Protein AF-A0A4Y2QEP3-F1 (afdb_monomer_lite)

Radius of gyration: 13.74 Å; chains: 1; bounding box: 37×27×36 Å

Secondary structure (DSSP, 8-state):
-TTTGGGS-SSHHHHHHHHHHTTTS-HHHHHTT---HHHHHHHHT-HHHHHHS-HHHHHHHHHHHHHHHHHSSSS--TTHHHHHHHHHHHHHTTT-----TTS---

Organism: Araneus ventricosus (NCBI:txid182803)

Sequence (106 aa):
MKQCLKALPKEGECFKYLCDQFLGLSEVKLKEGVFVGPDIRKMMKDENFETKIETNERKAWESFKLVITNFLGDKKDPNYKYIVEEMIKNFKTLGCSMSLKVLNSS

pLDDT: mean 78.98, std 12.75, range [31.84, 91.06]

Structure (mmCIF, N/CA/C/O backbone):
data_AF-A0A4Y2QEP3-F1
#
_entry.id   AF-A0A4Y2QEP3-F1
#
loop_
_atom_site.group_PDB
_atom_site.id
_atom_site.type_symbol
_atom_site.label_atom_id
_atom_site.label_alt_id
_atom_site.label_comp_id
_atom_site.label_asym_id
_atom_site.label_entity_id
_atom_site.label_seq_id
_atom_site.pdbx_PDB_ins_code
_atom_site.Cartn_x
_atom_site.Cartn_y
_atom_site.Cartn_z
_atom_site.occupancy
_atom_site.B_iso_or_equiv
_atom_site.auth_seq_id
_atom_site.auth_comp_id
_atom_site.auth_asym_id
_atom_site.auth_atom_id
_atom_site.pdbx_PDB_model_num
ATOM 1 N N . MET A 1 1 ? -11.247 3.513 -0.460 1.00 56.41 1 MET A N 1
ATOM 2 C CA . MET A 1 1 ? -10.024 2.682 -0.529 1.00 56.41 1 MET A CA 1
ATOM 3 C C . MET A 1 1 ? -9.458 2.501 -1.939 1.00 56.41 1 MET A C 1
ATOM 5 O O . MET A 1 1 ? -8.246 2.548 -2.061 1.00 56.41 1 MET A O 1
ATOM 9 N N . LYS A 1 2 ? -10.266 2.379 -3.010 1.00 58.12 2 LYS A N 1
ATOM 10 C CA . LYS A 1 2 ? -9.744 2.265 -4.397 1.00 58.12 2 LYS A CA 1
ATOM 11 C C . LYS A 1 2 ? -8.818 3.407 -4.857 1.00 58.12 2 LYS A C 1
ATOM 13 O O . LYS A 1 2 ? -8.047 3.214 -5.781 1.00 58.12 2 LYS A O 1
ATOM 18 N N . GLN A 1 3 ? -8.896 4.591 -4.247 1.00 67.44 3 GLN A N 1
ATOM 19 C CA . GLN A 1 3 ? -8.040 5.728 -4.607 1.00 67.44 3 GLN A CA 1
ATOM 20 C C . GLN A 1 3 ? -6.692 5.753 -3.868 1.00 67.44 3 GLN A C 1
ATOM 22 O O . GLN A 1 3 ? -5.805 6.455 -4.331 1.00 67.44 3 GLN A O 1
ATOM 27 N N . CYS A 1 4 ? -6.496 4.976 -2.790 1.00 67.25 4 CYS A N 1
ATOM 28 C CA . CYS A 1 4 ? -5.212 4.973 -2.066 1.00 67.25 4 CYS A CA 1
ATOM 29 C C . CYS A 1 4 ? -4.107 4.397 -2.957 1.00 67.25 4 CYS A C 1
ATOM 31 O O . CYS A 1 4 ? -3.017 4.936 -3.053 1.00 67.25 4 CYS A O 1
ATOM 33 N N . LEU A 1 5 ? -4.430 3.324 -3.680 1.00 72.94 5 LEU A N 1
ATOM 34 C CA . LEU A 1 5 ? -3.476 2.609 -4.528 1.00 72.94 5 LEU A CA 1
ATOM 35 C C . LEU A 1 5 ? -3.149 3.361 -5.825 1.00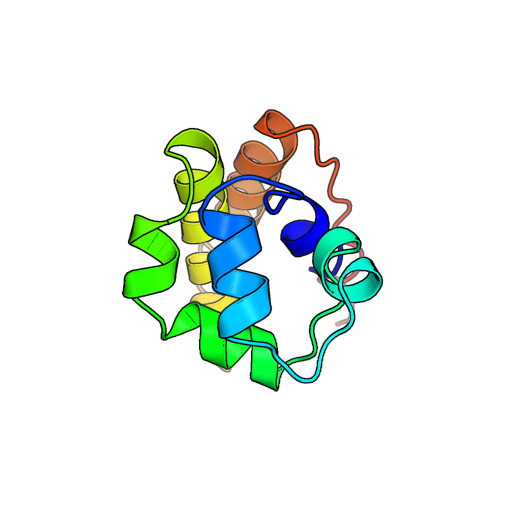 72.94 5 LEU A C 1
ATOM 37 O O . LEU A 1 5 ? -2.159 3.051 -6.471 1.00 72.94 5 LEU A O 1
ATOM 41 N N . LYS A 1 6 ? -3.940 4.381 -6.188 1.00 77.44 6 LYS A N 1
ATOM 42 C CA . LYS A 1 6 ? -3.618 5.299 -7.295 1.00 77.44 6 LYS A CA 1
ATOM 43 C C . LYS A 1 6 ? -2.465 6.244 -6.971 1.00 77.44 6 LYS A C 1
ATOM 45 O O . LYS A 1 6 ? -1.908 6.833 -7.893 1.00 77.44 6 LYS A O 1
ATOM 50 N N . ALA A 1 7 ? -2.167 6.411 -5.685 1.00 77.75 7 ALA A N 1
ATOM 51 C CA . ALA A 1 7 ? -1.059 7.222 -5.204 1.00 77.75 7 ALA A CA 1
ATOM 52 C C . ALA A 1 7 ? 0.281 6.478 -5.258 1.00 77.75 7 ALA A C 1
ATOM 54 O O . ALA A 1 7 ? 1.288 7.067 -4.894 1.00 77.75 7 ALA A O 1
ATOM 55 N N . LEU A 1 8 ? 0.287 5.194 -5.639 1.00 79.88 8 LEU A N 1
ATOM 56 C CA . LEU A 1 8 ? 1.521 4.430 -5.767 1.00 79.88 8 LEU A CA 1
ATOM 57 C C . LEU A 1 8 ? 2.378 4.959 -6.929 1.00 79.88 8 LEU A C 1
ATOM 59 O O . LEU A 1 8 ? 1.818 5.451 -7.920 1.00 79.88 8 LEU A O 1
ATOM 63 N N . PRO A 1 9 ? 3.709 4.784 -6.849 1.00 81.06 9 PRO A N 1
ATOM 64 C CA . PRO A 1 9 ? 4.625 5.102 -7.932 1.00 81.06 9 PRO A CA 1
ATOM 65 C C . PRO A 1 9 ? 4.175 4.504 -9.254 1.00 81.06 9 PRO A C 1
ATOM 67 O O . PRO A 1 9 ? 3.867 3.315 -9.348 1.00 81.06 9 PRO A O 1
ATOM 70 N N . LYS A 1 10 ? 4.179 5.330 -10.300 1.00 85.88 10 LYS A N 1
ATOM 71 C CA . LYS A 1 10 ? 3.901 4.902 -11.682 1.00 85.88 10 LYS A CA 1
ATOM 72 C C . LYS A 1 10 ? 5.174 4.594 -12.471 1.00 85.88 10 LYS A C 1
ATOM 74 O O . LYS A 1 10 ? 5.091 4.210 -13.635 1.00 85.88 10 LYS A O 1
ATOM 79 N N . GLU A 1 11 ? 6.323 4.800 -11.840 1.00 84.31 11 GLU A N 1
ATOM 80 C CA . GLU A 1 11 ? 7.669 4.597 -12.363 1.00 84.31 11 GLU A CA 1
ATOM 81 C C . GLU A 1 11 ? 8.654 4.379 -11.197 1.00 84.31 11 GLU A C 1
ATOM 83 O O . GLU A 1 11 ? 8.256 4.382 -10.032 1.00 84.31 11 GLU A O 1
ATOM 88 N N . GLY A 1 12 ? 9.930 4.129 -11.498 1.00 87.00 12 GLY A N 1
ATOM 89 C CA . GLY A 1 12 ? 10.957 3.877 -10.479 1.00 87.00 12 GLY A CA 1
ATOM 90 C C . GLY A 1 12 ? 11.019 2.429 -9.974 1.00 87.00 12 GLY A C 1
ATOM 91 O O . GLY A 1 12 ? 10.418 1.517 -10.548 1.00 87.00 12 GLY A O 1
ATOM 92 N N . GLU A 1 13 ? 11.807 2.198 -8.919 1.00 88.56 13 GLU A N 1
ATOM 93 C CA . GLU A 1 13 ? 12.061 0.848 -8.390 1.00 88.56 13 GLU A CA 1
ATOM 94 C C . GLU A 1 13 ? 10.810 0.186 -7.812 1.00 88.56 13 GLU A C 1
ATOM 96 O O . GLU A 1 13 ? 10.585 -0.996 -8.062 1.00 88.56 13 GLU A O 1
ATOM 101 N N . CYS A 1 14 ? 9.973 0.943 -7.094 1.00 88.00 14 CYS A N 1
ATOM 102 C CA . CYS A 1 14 ? 8.699 0.452 -6.568 1.00 88.00 14 CYS A CA 1
ATOM 103 C C . CYS A 1 14 ? 7.797 -0.080 -7.685 1.00 88.00 14 CYS A C 1
ATOM 105 O O . CYS A 1 14 ? 7.257 -1.180 -7.592 1.00 88.00 14 CYS A O 1
ATOM 107 N N . PHE A 1 15 ? 7.679 0.675 -8.780 1.00 88.56 15 PHE A N 1
ATOM 108 C CA . PHE A 1 15 ? 6.839 0.281 -9.901 1.00 88.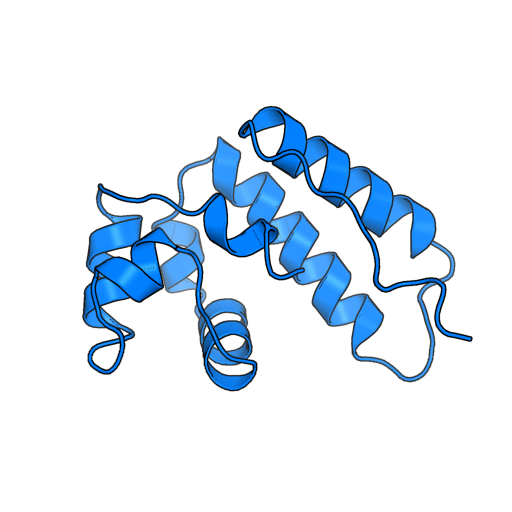56 15 PHE A CA 1
ATOM 109 C C . PHE A 1 15 ? 7.368 -0.966 -10.613 1.00 88.56 15 PHE A C 1
ATOM 111 O O . PHE A 1 15 ? 6.602 -1.886 -10.890 1.00 88.56 15 PHE A O 1
ATOM 118 N N . LYS A 1 16 ? 8.685 -1.038 -10.849 1.00 91.06 16 LYS A N 1
ATOM 119 C CA . LYS A 1 16 ? 9.324 -2.244 -11.403 1.00 91.06 16 LYS A CA 1
ATOM 120 C C . LYS A 1 16 ? 9.070 -3.461 -10.515 1.00 91.06 16 LYS A C 1
ATOM 122 O O . LYS A 1 16 ? 8.654 -4.501 -11.012 1.00 91.06 16 LYS A O 1
ATOM 127 N N . TYR A 1 17 ? 9.219 -3.295 -9.203 1.00 90.81 17 TYR A N 1
ATOM 128 C CA . TYR A 1 17 ? 8.936 -4.349 -8.236 1.00 90.81 17 TYR A CA 1
ATOM 129 C C . TYR A 1 17 ? 7.475 -4.821 -8.295 1.00 90.81 17 TYR A C 1
ATOM 131 O O . TYR A 1 17 ? 7.208 -6.020 -8.265 1.00 90.81 17 TYR A O 1
ATOM 139 N N . LEU A 1 18 ? 6.520 -3.894 -8.427 1.00 88.19 18 LEU A N 1
ATOM 140 C CA . LEU A 1 18 ? 5.106 -4.230 -8.601 1.00 88.19 18 LEU A CA 1
ATOM 141 C C . LEU A 1 18 ? 4.855 -5.012 -9.896 1.00 88.19 18 LEU A C 1
ATOM 143 O O . LEU A 1 18 ? 4.116 -5.994 -9.861 1.00 88.19 18 LEU A O 1
ATOM 147 N N . CYS A 1 19 ? 5.482 -4.632 -11.012 1.00 89.19 19 CYS A N 1
ATOM 148 C CA . CYS A 1 19 ? 5.399 -5.393 -12.261 1.00 89.19 19 CYS A CA 1
ATOM 149 C C . CYS A 1 19 ? 5.891 -6.838 -12.077 1.00 89.19 19 CYS A C 1
ATOM 151 O O . CYS A 1 19 ? 5.208 -7.769 -12.500 1.00 89.19 19 CYS A O 1
ATOM 153 N N . ASP A 1 20 ? 7.013 -7.030 -11.380 1.00 90.69 20 ASP A N 1
ATOM 154 C CA . ASP A 1 20 ? 7.596 -8.354 -11.138 1.00 90.69 20 ASP A CA 1
ATOM 155 C C . ASP A 1 20 ? 6.744 -9.207 -10.183 1.00 90.69 20 ASP A C 1
ATOM 157 O O . ASP A 1 20 ? 6.595 -10.415 -10.371 1.00 90.69 20 ASP A O 1
ATOM 161 N N . GLN A 1 21 ? 6.148 -8.595 -9.153 1.00 88.75 21 GLN A N 1
ATOM 162 C CA . GLN A 1 21 ? 5.301 -9.305 -8.187 1.00 88.75 21 GLN A CA 1
ATOM 163 C C . GLN A 1 21 ? 3.906 -9.638 -8.715 1.00 88.75 21 GLN A C 1
ATOM 165 O O . GLN A 1 21 ? 3.272 -10.584 -8.223 1.00 88.75 21 GLN A O 1
ATOM 170 N N . PHE A 1 22 ? 3.421 -8.864 -9.683 1.00 87.38 22 PHE A N 1
ATOM 171 C CA . PHE A 1 22 ? 2.077 -8.955 -10.239 1.00 87.38 22 PHE A CA 1
ATOM 172 C C . PHE A 1 22 ? 2.106 -9.203 -11.748 1.00 87.38 22 PHE A C 1
ATOM 174 O O . PHE A 1 22 ? 1.437 -8.508 -12.506 1.00 87.38 22 PHE A O 1
ATOM 181 N N . LEU A 1 23 ? 2.799 -10.263 -12.179 1.00 84.94 23 LEU A N 1
ATOM 182 C CA . LEU A 1 23 ? 2.901 -10.672 -13.593 1.00 84.94 23 LEU A CA 1
ATOM 183 C C . LEU A 1 23 ? 1.542 -10.885 -14.299 1.00 84.94 23 LEU A C 1
ATOM 185 O O . LEU A 1 23 ? 1.473 -10.893 -15.524 1.00 84.94 23 LEU A O 1
ATOM 189 N N . GLY A 1 24 ? 0.454 -11.073 -13.542 1.00 85.38 24 GLY A N 1
ATOM 190 C CA . GLY A 1 24 ? -0.912 -11.189 -14.071 1.00 85.38 24 GLY A CA 1
ATOM 191 C C . GLY A 1 24 ? -1.659 -9.859 -14.251 1.00 85.38 24 GLY A C 1
ATOM 192 O O . GLY A 1 24 ? -2.768 -9.852 -14.792 1.00 85.38 24 GLY A O 1
ATOM 193 N N . LEU A 1 25 ? -1.102 -8.737 -13.788 1.00 87.38 25 LEU A N 1
ATOM 194 C CA . LEU A 1 25 ? -1.678 -7.403 -13.949 1.00 87.38 25 LEU A CA 1
ATOM 195 C C . LEU A 1 25 ? -0.994 -6.672 -15.105 1.00 87.38 25 LEU A C 1
ATOM 197 O O . LEU A 1 25 ? 0.221 -6.719 -15.264 1.00 87.38 25 LEU A O 1
ATOM 201 N N . SER A 1 26 ? -1.783 -5.964 -15.915 1.00 89.94 26 SER A N 1
ATOM 202 C CA . SER A 1 26 ? -1.215 -5.083 -16.933 1.00 89.94 26 SER A CA 1
ATOM 203 C C . SER A 1 26 ? -0.625 -3.832 -16.288 1.00 89.94 26 SER A C 1
ATOM 205 O O . SER A 1 26 ? -1.120 -3.350 -15.267 1.00 89.94 26 SER A O 1
ATOM 207 N N . GLU A 1 27 ? 0.370 -3.245 -16.947 1.00 88.38 27 GLU A N 1
ATOM 208 C CA . GLU A 1 27 ? 0.989 -1.985 -16.526 1.00 88.38 27 GLU A CA 1
ATOM 209 C C . GLU A 1 27 ? -0.053 -0.873 -16.301 1.00 88.38 27 GLU A C 1
ATOM 211 O O . GLU A 1 27 ? 0.022 -0.115 -15.337 1.00 88.38 27 GLU A O 1
ATOM 216 N N . VAL A 1 28 ? -1.088 -0.829 -17.149 1.00 89.25 28 VAL A N 1
ATOM 217 C CA . VAL A 1 28 ? -2.218 0.103 -17.016 1.00 89.25 28 VAL A CA 1
ATOM 218 C C . VAL A 1 28 ? -2.965 -0.122 -15.701 1.00 89.25 28 VAL A C 1
ATOM 220 O O . VAL A 1 28 ? -3.216 0.835 -14.976 1.00 89.25 28 VAL A O 1
ATOM 223 N N . LYS A 1 29 ? -3.275 -1.376 -15.343 1.00 87.94 29 LYS A N 1
ATOM 224 C CA . LYS A 1 29 ? -3.951 -1.693 -14.074 1.00 87.94 29 LYS A CA 1
ATOM 225 C C . LYS A 1 29 ? -3.093 -1.317 -12.869 1.00 87.94 29 LYS A C 1
ATOM 227 O O . LYS A 1 29 ? -3.635 -0.788 -11.902 1.00 87.94 29 LYS A O 1
ATOM 232 N N . LEU A 1 30 ? -1.779 -1.535 -12.947 1.00 86.88 30 LEU A N 1
ATOM 233 C CA . LEU A 1 30 ? -0.835 -1.136 -11.900 1.00 86.88 30 LEU A CA 1
ATOM 234 C C . LEU A 1 30 ? -0.808 0.391 -11.734 1.00 86.88 30 LEU A C 1
ATOM 236 O O . LEU A 1 30 ? -1.022 0.889 -10.632 1.00 86.88 30 LEU A O 1
ATOM 240 N N . LYS A 1 31 ? -0.662 1.146 -12.832 1.00 85.94 31 LYS A N 1
ATOM 241 C CA . LYS A 1 31 ? -0.665 2.623 -12.829 1.00 85.94 31 LYS A CA 1
ATOM 242 C C . LYS A 1 31 ? -1.999 3.231 -12.395 1.00 85.94 31 LYS A C 1
ATOM 244 O O . LYS A 1 31 ? -2.032 4.324 -11.829 1.00 85.94 31 LYS A O 1
ATOM 249 N N . GLU A 1 32 ? -3.105 2.548 -12.668 1.00 83.81 32 GLU A N 1
ATOM 250 C CA . GLU A 1 32 ? -4.438 2.950 -12.222 1.00 83.81 32 GLU A CA 1
ATOM 251 C C . GLU A 1 32 ? -4.773 2.484 -10.797 1.00 83.81 32 GLU A C 1
ATOM 253 O O . GLU A 1 32 ? -5.875 2.764 -10.312 1.00 83.81 32 GLU A O 1
ATOM 258 N N . GLY A 1 33 ? -3.857 1.794 -10.109 1.00 83.12 33 GLY A N 1
ATOM 259 C CA . GLY A 1 33 ? -4.081 1.295 -8.754 1.00 83.12 33 GLY A CA 1
ATOM 260 C C . GLY A 1 33 ? -5.219 0.272 -8.668 1.00 83.12 33 GLY A C 1
ATOM 261 O O . GLY A 1 33 ? -5.927 0.212 -7.658 1.00 83.12 33 GLY A O 1
ATOM 262 N N . VAL A 1 34 ? -5.456 -0.490 -9.739 1.00 83.44 34 VAL A N 1
ATOM 263 C CA . VAL A 1 34 ? -6.538 -1.477 -9.838 1.00 83.44 34 VAL A CA 1
ATOM 264 C C . VAL A 1 34 ? -6.049 -2.814 -9.298 1.00 83.44 34 VAL A C 1
ATOM 266 O O . VAL A 1 34 ? -5.594 -3.681 -10.039 1.00 83.44 34 VAL A O 1
ATOM 269 N N . PHE A 1 35 ? -6.199 -2.972 -7.988 1.00 83.56 35 PHE A N 1
ATOM 270 C CA . PHE A 1 35 ? -5.879 -4.194 -7.259 1.00 83.56 35 PHE A CA 1
ATOM 271 C C . PHE A 1 35 ? -7.144 -4.823 -6.679 1.00 83.56 35 PHE A C 1
ATOM 273 O O . PHE A 1 35 ? -8.074 -4.119 -6.263 1.00 83.56 35 PHE A O 1
ATOM 280 N N . VAL A 1 36 ? -7.184 -6.154 -6.624 1.00 83.12 36 VAL A N 1
ATOM 281 C CA . VAL A 1 36 ? -8.243 -6.887 -5.921 1.00 83.12 36 VAL A CA 1
ATOM 282 C C . VAL A 1 36 ? -7.832 -7.204 -4.482 1.00 83.12 36 VAL A C 1
ATOM 284 O O . VAL A 1 36 ? -6.678 -7.053 -4.091 1.00 83.12 36 VAL A O 1
ATOM 287 N N . GLY A 1 37 ? -8.785 -7.648 -3.656 1.00 82.69 37 GLY A N 1
ATOM 288 C CA . GLY A 1 37 ? -8.531 -7.966 -2.244 1.00 82.69 37 GLY A CA 1
ATOM 289 C C . GLY A 1 37 ? -7.323 -8.893 -2.004 1.00 82.69 37 GLY A C 1
ATOM 290 O O . GLY A 1 37 ? -6.516 -8.584 -1.128 1.00 82.69 37 GLY A O 1
ATOM 291 N N . PRO A 1 38 ? -7.158 -9.999 -2.759 1.00 84.88 38 PRO A N 1
ATOM 292 C CA . PRO A 1 38 ? -5.962 -10.840 -2.685 1.00 84.88 38 PRO A CA 1
ATOM 293 C C . PRO A 1 38 ? -4.646 -10.100 -2.951 1.00 84.88 38 PRO A C 1
ATOM 295 O O . PRO A 1 38 ? -3.702 -10.292 -2.189 1.00 84.88 38 PRO A O 1
ATOM 298 N N . ASP A 1 39 ? -4.597 -9.228 -3.959 1.00 85.75 39 ASP A N 1
ATOM 299 C CA . ASP A 1 39 ? -3.386 -8.477 -4.313 1.00 85.75 39 ASP A CA 1
ATOM 300 C C . ASP A 1 39 ? -2.975 -7.528 -3.187 1.00 85.75 39 ASP A C 1
ATOM 302 O O . ASP A 1 39 ? -1.817 -7.497 -2.776 1.00 85.75 39 ASP A O 1
ATOM 306 N N . ILE A 1 40 ? -3.956 -6.816 -2.624 1.00 82.69 40 ILE A N 1
ATOM 307 C CA . ILE A 1 40 ? -3.748 -5.906 -1.493 1.00 82.69 40 ILE A CA 1
ATOM 308 C C . ILE A 1 40 ? -3.220 -6.690 -0.290 1.00 82.69 40 ILE A C 1
ATOM 310 O O . ILE A 1 40 ? -2.255 -6.276 0.345 1.00 82.69 40 ILE A O 1
ATOM 314 N N . ARG A 1 41 ? -3.807 -7.858 0.005 1.00 83.88 41 ARG A N 1
ATOM 315 C CA . ARG A 1 41 ? -3.334 -8.729 1.091 1.00 83.88 41 ARG A CA 1
ATOM 316 C C . ARG A 1 41 ? -1.922 -9.257 0.850 1.00 83.88 41 ARG A C 1
ATOM 318 O O . ARG A 1 41 ? -1.197 -9.429 1.825 1.00 83.88 41 ARG A O 1
ATOM 325 N N . LYS A 1 42 ? -1.542 -9.527 -0.404 1.00 87.06 42 LYS A N 1
ATOM 326 C CA . LYS A 1 42 ? -0.174 -9.922 -0.767 1.00 87.06 42 LYS A CA 1
ATOM 327 C C . LYS A 1 42 ? 0.795 -8.771 -0.488 1.00 87.06 42 LYS A C 1
ATOM 329 O O . LYS A 1 42 ? 1.731 -8.972 0.272 1.00 87.06 42 LYS A O 1
ATOM 334 N N . MET A 1 43 ? 0.510 -7.567 -0.992 1.00 86.38 43 MET A N 1
ATOM 335 C CA . MET A 1 43 ? 1.328 -6.367 -0.743 1.00 86.38 43 MET A CA 1
ATOM 336 C C . MET A 1 43 ? 1.469 -6.031 0.742 1.00 86.38 43 MET A C 1
ATOM 338 O O . MET A 1 43 ? 2.544 -5.660 1.187 1.00 86.38 43 MET A O 1
ATOM 342 N N . MET A 1 44 ? 0.399 -6.161 1.530 1.00 84.00 44 MET A N 1
ATOM 343 C CA . MET A 1 44 ? 0.444 -5.867 2.968 1.00 84.00 44 MET A CA 1
ATOM 344 C C . MET A 1 44 ? 1.356 -6.805 3.767 1.00 84.00 44 MET A C 1
ATOM 346 O O . MET A 1 44 ? 1.771 -6.439 4.861 1.00 84.00 44 MET A O 1
ATOM 350 N N . LYS A 1 45 ? 1.609 -8.016 3.262 1.00 85.62 45 LYS A N 1
ATOM 351 C CA . LYS A 1 45 ? 2.491 -9.010 3.893 1.00 85.62 45 LYS A CA 1
ATOM 352 C C . LYS A 1 45 ? 3.917 -8.962 3.350 1.00 85.62 45 LYS A C 1
ATOM 354 O O . LYS A 1 45 ? 4.767 -9.706 3.826 1.00 85.62 45 LYS A O 1
ATOM 359 N N . ASP A 1 46 ? 4.151 -8.158 2.323 1.00 87.38 46 ASP A N 1
ATOM 360 C CA . ASP A 1 46 ? 5.416 -8.106 1.616 1.00 87.38 46 ASP A CA 1
ATOM 361 C C . ASP A 1 46 ? 6.310 -7.022 2.222 1.00 87.38 46 ASP A C 1
ATOM 363 O O . ASP A 1 46 ? 6.215 -5.844 1.886 1.00 87.38 46 ASP A O 1
ATOM 367 N N . GLU A 1 47 ? 7.192 -7.422 3.134 1.00 86.19 47 GLU A N 1
ATOM 368 C CA . GLU A 1 47 ? 8.132 -6.500 3.781 1.00 86.19 47 GLU A CA 1
ATOM 369 C C . GLU A 1 47 ? 9.113 -5.875 2.777 1.00 86.19 47 GLU A C 1
ATOM 371 O O . GLU A 1 47 ? 9.545 -4.732 2.950 1.00 86.19 47 GLU A O 1
ATOM 376 N N . ASN A 1 48 ? 9.423 -6.578 1.681 1.00 87.00 48 ASN A N 1
ATOM 377 C CA . ASN A 1 48 ? 10.318 -6.056 0.651 1.00 87.00 48 ASN A CA 1
ATOM 378 C C . ASN A 1 48 ? 9.674 -4.897 -0.103 1.00 87.00 48 ASN A C 1
ATOM 380 O O . ASN A 1 48 ? 10.377 -3.959 -0.478 1.00 87.00 48 ASN A O 1
ATOM 384 N N . PHE A 1 49 ? 8.352 -4.915 -0.281 1.00 85.31 49 PHE A N 1
ATOM 385 C CA . PHE A 1 49 ? 7.629 -3.814 -0.911 1.00 85.31 49 PHE A CA 1
ATOM 386 C C . PHE A 1 49 ? 7.875 -2.482 -0.187 1.00 85.31 49 PHE A C 1
ATOM 388 O O . PHE A 1 49 ? 8.142 -1.465 -0.824 1.00 85.31 49 PHE A O 1
ATOM 395 N N . GLU A 1 50 ? 7.887 -2.484 1.147 1.00 84.19 50 GLU A N 1
ATOM 396 C CA . GLU A 1 50 ? 8.111 -1.269 1.940 1.00 84.19 50 GLU A CA 1
ATOM 397 C C . GLU A 1 50 ? 9.504 -0.684 1.725 1.00 84.19 50 GLU A C 1
ATOM 399 O O . GLU A 1 50 ? 9.660 0.538 1.682 1.00 84.19 50 GLU A O 1
ATOM 404 N N . THR A 1 51 ? 10.507 -1.542 1.515 1.00 86.44 51 THR A N 1
ATOM 405 C CA . THR A 1 51 ? 11.878 -1.116 1.188 1.00 86.44 51 THR A CA 1
ATOM 406 C C . THR A 1 51 ? 11.987 -0.437 -0.175 1.00 86.44 51 THR A C 1
ATOM 408 O O . THR A 1 51 ? 12.932 0.316 -0.395 1.00 86.44 51 THR A O 1
ATOM 411 N N . LYS A 1 52 ? 11.023 -0.678 -1.072 1.00 87.75 52 LYS A N 1
ATOM 412 C CA . LYS A 1 52 ? 11.008 -0.157 -2.442 1.00 87.75 52 LYS A CA 1
ATOM 413 C C . LYS A 1 52 ? 10.195 1.124 -2.606 1.00 87.75 52 LYS A C 1
ATOM 415 O O . LYS A 1 52 ? 10.377 1.803 -3.610 1.00 87.75 52 LYS A O 1
ATOM 420 N N . ILE A 1 53 ? 9.331 1.459 -1.647 1.00 85.00 53 ILE A N 1
ATOM 421 C CA . ILE A 1 53 ? 8.547 2.703 -1.633 1.00 85.00 53 ILE A CA 1
ATOM 422 C C . ILE A 1 53 ? 9.394 3.882 -1.124 1.00 85.00 53 ILE A C 1
ATOM 424 O O . ILE A 1 53 ? 10.181 3.728 -0.184 1.00 85.00 53 ILE A O 1
ATOM 428 N N . GLU A 1 54 ? 9.186 5.072 -1.695 1.00 83.81 54 GLU A N 1
ATOM 429 C CA . GLU A 1 54 ? 9.829 6.310 -1.245 1.00 83.81 54 GLU A CA 1
ATOM 430 C C . GLU A 1 54 ? 9.365 6.753 0.156 1.00 83.81 54 GLU A C 1
ATOM 432 O O . GLU A 1 54 ? 8.274 6.435 0.627 1.00 83.81 54 GLU A O 1
ATOM 437 N N . THR A 1 55 ? 10.184 7.535 0.863 1.00 82.44 55 THR A N 1
ATOM 438 C CA . THR A 1 55 ? 9.935 7.909 2.270 1.00 82.44 55 THR A CA 1
ATOM 439 C C . THR A 1 55 ? 8.602 8.640 2.498 1.00 82.44 55 THR A C 1
ATOM 441 O O . THR A 1 55 ? 7.938 8.435 3.517 1.00 82.44 55 THR A O 1
ATOM 444 N N . ASN A 1 56 ? 8.203 9.515 1.574 1.00 78.44 56 ASN A N 1
ATOM 445 C CA . ASN A 1 56 ? 6.932 10.250 1.601 1.00 78.44 56 ASN A CA 1
ATOM 446 C C . ASN A 1 56 ? 5.723 9.318 1.412 1.00 78.44 56 ASN A C 1
ATOM 448 O O . ASN A 1 56 ? 4.748 9.409 2.159 1.00 78.44 56 ASN A O 1
ATOM 452 N N . GLU A 1 57 ? 5.799 8.403 0.452 1.00 81.50 57 GLU A N 1
ATOM 453 C CA . GLU A 1 57 ? 4.749 7.438 0.135 1.00 81.50 57 GLU A CA 1
ATOM 454 C C . GLU A 1 57 ? 4.626 6.348 1.199 1.00 81.50 57 GLU A C 1
ATOM 456 O O . GLU A 1 57 ? 3.518 5.905 1.512 1.00 81.50 57 GLU A O 1
ATOM 461 N N . ARG A 1 58 ? 5.747 5.970 1.827 1.00 86.19 58 ARG A N 1
ATOM 462 C CA . ARG A 1 58 ? 5.788 4.974 2.900 1.00 86.19 58 ARG A CA 1
ATOM 463 C C . ARG A 1 58 ? 4.885 5.372 4.061 1.00 86.19 58 ARG A C 1
ATOM 465 O O . ARG A 1 58 ? 4.131 4.535 4.542 1.00 86.19 58 ARG A O 1
ATOM 472 N N . LYS A 1 59 ? 4.878 6.647 4.463 1.00 86.44 59 LYS A N 1
ATOM 473 C CA . LYS A 1 59 ? 3.989 7.136 5.534 1.00 86.44 59 LYS A CA 1
ATOM 474 C C . LYS A 1 59 ? 2.512 6.933 5.197 1.00 86.44 59 LYS A C 1
ATOM 476 O O . LYS A 1 59 ? 1.734 6.481 6.035 1.00 86.44 59 LYS A O 1
ATOM 481 N N . ALA A 1 60 ? 2.119 7.238 3.961 1.00 84.31 60 ALA A N 1
ATOM 482 C CA . ALA A 1 60 ? 0.750 7.014 3.507 1.00 84.31 60 ALA A CA 1
ATOM 483 C C . ALA A 1 60 ? 0.418 5.514 3.441 1.00 84.31 60 ALA A C 1
ATOM 485 O O . ALA A 1 60 ? -0.669 5.104 3.855 1.00 84.31 60 ALA A O 1
ATOM 486 N N . TRP A 1 61 ? 1.367 4.685 2.993 1.00 86.56 61 TRP A N 1
ATOM 487 C CA . TRP A 1 61 ? 1.238 3.229 2.972 1.00 86.56 61 TRP A CA 1
ATOM 488 C C . TRP A 1 61 ? 1.094 2.623 4.375 1.00 86.56 61 TRP A C 1
ATOM 490 O O . TRP A 1 61 ? 0.220 1.791 4.602 1.00 86.56 61 TRP A O 1
ATOM 500 N N . GLU A 1 62 ? 1.888 3.071 5.345 1.00 87.81 62 GLU A N 1
ATOM 501 C CA . GLU A 1 62 ? 1.802 2.642 6.743 1.00 87.81 62 GLU A CA 1
ATOM 502 C C . GLU A 1 62 ? 0.449 3.000 7.364 1.00 87.81 62 GLU A C 1
ATOM 504 O O . GLU A 1 62 ? -0.194 2.143 7.974 1.00 87.81 62 GLU A O 1
ATOM 509 N N . SER A 1 63 ? -0.043 4.224 7.140 1.00 86.75 63 SER A N 1
ATOM 510 C CA . SER A 1 63 ? -1.389 4.611 7.578 1.00 86.75 63 SER A CA 1
ATOM 511 C C . SER A 1 63 ? -2.479 3.782 6.899 1.00 86.75 63 SER A C 1
ATOM 513 O O . SER A 1 63 ? -3.459 3.408 7.540 1.00 86.75 63 SER A O 1
ATOM 515 N N . PHE A 1 64 ? -2.316 3.455 5.613 1.00 84.69 64 PHE A N 1
ATOM 516 C CA . PHE A 1 64 ? -3.233 2.563 4.908 1.00 84.69 64 PHE A CA 1
ATOM 517 C C . PHE A 1 64 ? -3.236 1.161 5.523 1.00 84.69 64 PHE A C 1
ATOM 519 O O . PHE A 1 64 ? -4.312 0.630 5.802 1.00 84.69 64 PHE A O 1
ATOM 526 N N . LYS A 1 65 ? -2.058 0.587 5.808 1.00 85.06 65 LYS A N 1
ATOM 527 C CA . LYS A 1 65 ? -1.952 -0.706 6.493 1.00 85.06 65 LYS A CA 1
ATOM 528 C C . LYS A 1 65 ? -2.695 -0.684 7.824 1.00 85.06 65 LYS A C 1
ATOM 530 O O . LYS A 1 65 ? -3.495 -1.580 8.070 1.00 85.06 65 LYS A O 1
ATOM 535 N N . LEU A 1 66 ? -2.485 0.365 8.621 1.00 85.56 66 LEU A N 1
ATOM 536 C CA . LEU A 1 66 ? -3.122 0.542 9.923 1.00 85.56 66 LEU A CA 1
ATOM 537 C C . LEU A 1 66 ? -4.651 0.641 9.822 1.00 85.56 66 LEU A C 1
ATOM 539 O O . LEU A 1 66 ? -5.363 0.074 10.647 1.00 85.56 66 LEU A O 1
ATOM 543 N N . VAL A 1 67 ? -5.183 1.329 8.807 1.00 81.94 67 VAL A N 1
ATOM 544 C CA . VAL A 1 67 ? -6.635 1.366 8.568 1.00 81.94 67 VAL A CA 1
ATOM 545 C C . VAL A 1 67 ? -7.157 -0.021 8.212 1.00 81.94 67 VAL A C 1
ATOM 547 O O . VAL A 1 67 ? -8.173 -0.431 8.761 1.00 81.94 67 VAL A O 1
ATOM 550 N N . ILE A 1 68 ? -6.492 -0.753 7.314 1.00 78.75 68 ILE A N 1
ATOM 551 C CA . ILE A 1 68 ? -6.955 -2.081 6.891 1.00 78.75 68 ILE A CA 1
ATOM 552 C C . ILE A 1 68 ? -6.902 -3.084 8.048 1.00 78.75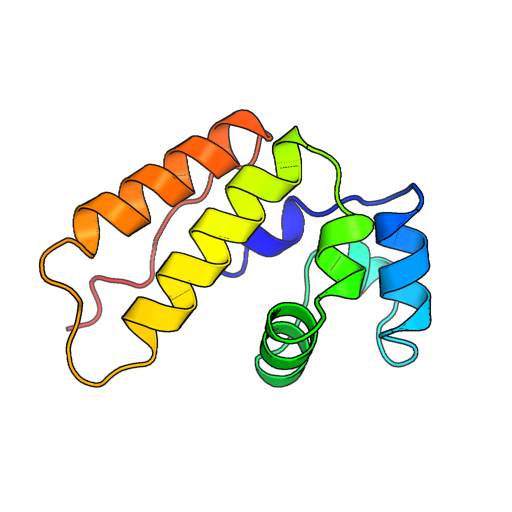 68 ILE A C 1
ATOM 554 O O . ILE A 1 68 ? -7.868 -3.818 8.247 1.00 78.75 68 ILE A O 1
ATOM 558 N N . THR A 1 69 ? -5.823 -3.111 8.832 1.00 78.62 69 THR A N 1
ATOM 559 C CA . THR A 1 69 ? -5.694 -4.031 9.973 1.00 78.62 69 THR A CA 1
ATOM 560 C C . THR A 1 69 ? -6.749 -3.762 11.041 1.00 78.62 69 THR A C 1
ATOM 562 O O . THR A 1 69 ? -7.373 -4.704 11.519 1.00 78.62 69 THR A O 1
ATOM 565 N N . ASN A 1 70 ? -7.019 -2.491 11.353 1.00 76.88 70 ASN A N 1
ATOM 566 C CA . ASN A 1 70 ? -8.044 -2.107 12.328 1.00 76.88 70 ASN A CA 1
ATOM 567 C C . ASN A 1 70 ? -9.479 -2.162 11.777 1.00 76.88 70 ASN A C 1
ATOM 569 O O . ASN A 1 70 ? -10.434 -2.061 12.545 1.00 76.88 70 ASN A O 1
ATOM 573 N N . PHE A 1 71 ? -9.652 -2.292 10.458 1.00 70.44 71 PHE A N 1
ATOM 574 C CA . PHE A 1 71 ? -10.963 -2.419 9.816 1.00 70.44 71 PHE A CA 1
ATOM 575 C C . PHE A 1 71 ? -11.385 -3.874 9.590 1.00 70.44 71 PHE A C 1
ATOM 577 O O . PHE A 1 71 ? -12.576 -4.158 9.550 1.00 70.44 71 PHE A O 1
ATOM 584 N N . LEU A 1 72 ? -10.433 -4.799 9.430 1.00 63.28 72 LEU A N 1
ATOM 585 C CA . LEU A 1 72 ? -10.714 -6.214 9.158 1.00 63.28 72 LEU A CA 1
ATOM 586 C C . LEU A 1 72 ? -11.126 -7.029 10.401 1.00 63.28 72 LEU A C 1
ATOM 588 O O . LEU A 1 72 ? -11.370 -8.226 10.270 1.00 63.28 72 LEU A O 1
ATOM 592 N N . GLY A 1 73 ? -11.202 -6.413 11.585 1.00 58.69 73 GLY A N 1
ATOM 593 C CA . GLY A 1 73 ? -11.726 -7.042 12.800 1.00 58.69 73 GLY A CA 1
ATOM 594 C C . GLY A 1 73 ? -13.201 -6.708 13.046 1.00 58.69 73 GLY A C 1
ATOM 595 O O . GLY A 1 73 ? -13.645 -5.601 12.754 1.00 58.69 73 GLY A O 1
ATOM 596 N N . ASP A 1 74 ? -13.947 -7.632 13.662 1.00 61.00 74 ASP A N 1
ATOM 597 C CA . ASP A 1 74 ? -15.364 -7.433 14.036 1.00 61.00 74 ASP A CA 1
ATOM 598 C C . ASP A 1 74 ? -15.586 -6.251 15.001 1.00 61.00 74 ASP A C 1
ATOM 600 O O . ASP A 1 74 ? -16.696 -5.732 15.130 1.00 61.00 74 ASP A O 1
ATOM 604 N N . LYS A 1 75 ? -14.527 -5.792 15.680 1.00 64.44 75 LYS A N 1
ATOM 605 C CA . LYS A 1 75 ? -14.533 -4.577 16.499 1.00 64.44 75 LYS A CA 1
ATOM 606 C C . LYS A 1 75 ? -13.705 -3.491 15.829 1.00 64.44 75 LYS A C 1
ATOM 608 O O . LYS A 1 75 ? -12.496 -3.634 15.678 1.00 64.44 75 LYS A O 1
ATOM 613 N N . LYS A 1 76 ? -14.361 -2.373 15.509 1.00 68.25 76 LYS A N 1
ATOM 614 C CA . LYS A 1 76 ? -13.680 -1.133 15.127 1.00 68.25 76 LYS A CA 1
ATOM 615 C C . LYS A 1 76 ? -12.892 -0.608 16.326 1.00 68.25 76 LYS A C 1
ATOM 617 O O . LYS A 1 76 ? -13.435 -0.521 17.428 1.00 68.25 76 LYS A O 1
ATOM 622 N N . ASP A 1 77 ? -11.638 -0.238 16.092 1.00 72.50 77 ASP A N 1
ATOM 623 C CA . ASP A 1 77 ? -10.811 0.443 17.089 1.00 72.50 77 ASP A CA 1
ATOM 624 C C . ASP A 1 77 ? -11.519 1.726 17.591 1.00 72.50 77 ASP A C 1
ATOM 626 O O . ASP A 1 77 ? -12.114 2.445 16.780 1.00 72.50 77 ASP A O 1
ATOM 630 N N . PRO A 1 78 ? -11.480 2.063 18.894 1.00 78.94 78 PRO A N 1
ATOM 631 C CA . PRO A 1 78 ? -12.069 3.305 19.407 1.00 78.94 78 PRO A CA 1
ATOM 632 C C . PRO A 1 78 ? -11.544 4.566 18.701 1.00 78.94 78 PRO A C 1
ATOM 634 O O . PRO A 1 78 ? -12.275 5.541 18.528 1.00 78.94 78 PRO A O 1
ATOM 637 N N . ASN A 1 79 ? -10.295 4.529 18.234 1.00 82.81 79 ASN A N 1
ATOM 638 C CA . ASN A 1 79 ? -9.616 5.604 17.518 1.00 82.81 79 ASN A CA 1
ATOM 639 C C . ASN A 1 79 ? -9.757 5.488 15.997 1.00 82.81 79 ASN A C 1
ATOM 641 O O . ASN A 1 79 ? -9.102 6.218 15.255 1.00 82.81 79 ASN A O 1
ATOM 645 N N . TYR A 1 80 ? -10.623 4.604 15.503 1.00 80.50 80 TYR A N 1
ATOM 646 C CA . TYR A 1 80 ? -10.790 4.341 14.079 1.00 80.50 80 TYR A CA 1
ATOM 647 C C . TYR A 1 80 ? -10.990 5.613 13.243 1.00 80.50 80 TYR A C 1
ATOM 649 O O . TYR A 1 80 ? -10.355 5.787 12.202 1.00 80.50 80 TYR A O 1
ATOM 657 N N . LYS A 1 81 ? -11.828 6.541 13.722 1.00 82.69 81 LYS A N 1
ATOM 658 C CA . LYS A 1 81 ? -12.064 7.826 13.051 1.00 82.69 81 LYS A CA 1
ATOM 659 C C . LYS A 1 81 ? -10.769 8.630 12.899 1.00 82.69 81 LYS A C 1
ATOM 661 O O . LYS A 1 81 ? -10.496 9.137 11.816 1.00 82.69 81 LYS A O 1
ATOM 666 N N . TYR A 1 82 ? -9.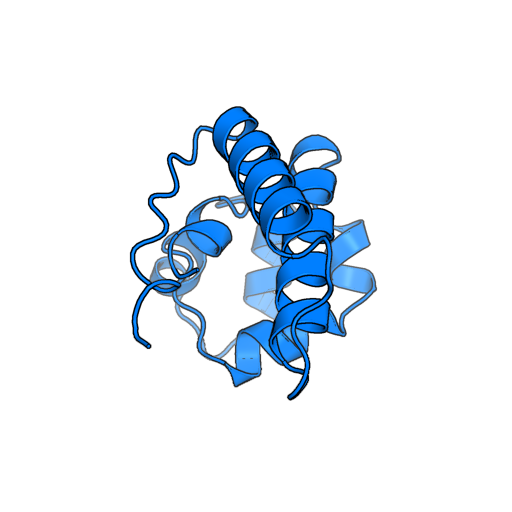965 8.695 13.957 1.00 86.06 82 TYR A N 1
ATOM 667 C CA . TYR 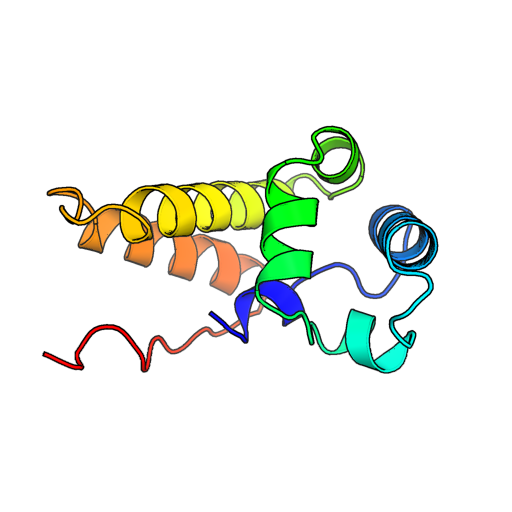A 1 82 ? -8.684 9.396 13.952 1.00 86.06 82 TYR A CA 1
ATOM 668 C C . TYR A 1 82 ? -7.682 8.745 12.989 1.00 86.06 82 TYR A C 1
ATOM 670 O O . TYR A 1 82 ? -7.092 9.438 12.165 1.00 86.06 82 TYR A O 1
ATOM 678 N N . ILE A 1 83 ? -7.559 7.415 13.017 1.00 84.69 83 ILE A N 1
ATOM 679 C CA . ILE A 1 83 ? -6.661 6.655 12.130 1.00 84.69 83 ILE A CA 1
ATOM 680 C C . ILE A 1 83 ? -7.018 6.896 10.653 1.00 84.69 83 ILE A C 1
ATOM 682 O O . ILE A 1 83 ? -6.149 7.088 9.801 1.00 84.69 83 ILE A O 1
ATOM 686 N N . VAL A 1 84 ? -8.314 6.925 10.338 1.00 82.75 84 VAL A N 1
ATOM 687 C CA . VAL A 1 84 ? -8.801 7.216 8.987 1.00 82.75 84 VAL A CA 1
ATOM 688 C C . VAL A 1 84 ? -8.519 8.666 8.576 1.00 82.75 84 VAL A C 1
ATOM 690 O O . VAL A 1 84 ? -8.117 8.909 7.436 1.00 82.75 84 VAL A O 1
ATOM 693 N N . GLU A 1 85 ? -8.708 9.633 9.474 1.00 86.44 85 GLU A N 1
ATOM 694 C CA . GLU A 1 85 ? -8.403 11.046 9.217 1.00 86.44 85 GLU A CA 1
ATOM 695 C C . GLU A 1 85 ? -6.902 11.283 8.985 1.00 86.44 85 GLU A C 1
ATOM 697 O O . GLU A 1 85 ? -6.539 11.999 8.049 1.00 86.44 85 GLU A O 1
ATOM 702 N N . GLU A 1 86 ? -6.039 10.653 9.784 1.00 87.94 86 GLU A N 1
ATOM 703 C CA . GLU A 1 86 ? -4.579 10.622 9.605 1.00 87.94 86 GLU A CA 1
ATOM 704 C C . GLU A 1 86 ? -4.193 10.068 8.231 1.00 87.94 86 GLU A C 1
ATOM 706 O O . GLU A 1 86 ? -3.472 10.722 7.475 1.00 87.94 86 GLU A O 1
ATOM 711 N N . MET A 1 87 ? -4.749 8.913 7.846 1.00 87.25 87 MET A N 1
ATOM 712 C CA . MET A 1 87 ? -4.519 8.341 6.520 1.00 87.25 87 MET A CA 1
ATOM 713 C C . MET A 1 87 ? -4.907 9.340 5.420 1.00 87.25 87 MET A C 1
ATOM 715 O O . MET A 1 87 ? -4.117 9.600 4.515 1.00 87.25 87 MET A O 1
ATOM 719 N N . ILE A 1 88 ? -6.094 9.952 5.490 1.00 84.38 88 ILE A N 1
ATOM 720 C CA . ILE A 1 88 ? -6.536 10.929 4.480 1.00 84.38 88 ILE A CA 1
ATOM 721 C C . ILE A 1 88 ? -5.563 12.113 4.384 1.00 84.38 88 ILE A C 1
ATOM 723 O O . ILE A 1 88 ? -5.274 12.560 3.273 1.00 84.38 88 ILE A O 1
ATOM 727 N N . LYS A 1 89 ? -5.041 12.619 5.508 1.00 86.44 89 LYS A N 1
ATOM 728 C CA . LYS A 1 89 ? -4.032 13.692 5.508 1.00 86.44 89 LYS A CA 1
ATOM 729 C C . LYS A 1 89 ? -2.751 13.255 4.794 1.00 86.44 89 LYS A C 1
ATOM 731 O O . LYS A 1 89 ? -2.286 13.984 3.921 1.00 86.44 89 LYS A O 1
ATOM 736 N N . ASN A 1 90 ? -2.249 12.057 5.089 1.00 85.19 90 ASN A N 1
ATOM 737 C CA . ASN A 1 90 ? -1.025 11.518 4.485 1.00 85.19 90 ASN A CA 1
ATOM 738 C C . ASN A 1 90 ? -1.159 11.235 2.983 1.00 85.19 90 ASN A C 1
ATOM 740 O O . ASN A 1 90 ? -0.186 11.337 2.250 1.00 85.19 90 ASN A O 1
ATOM 744 N N . PHE A 1 91 ? -2.353 10.920 2.481 1.00 81.75 91 PHE A N 1
ATOM 745 C CA . PHE A 1 91 ? -2.563 10.797 1.034 1.00 81.75 91 PHE A CA 1
ATOM 746 C C . PHE A 1 91 ? -2.810 12.141 0.341 1.00 81.75 91 PHE A C 1
ATOM 748 O O . PHE A 1 91 ? -2.446 12.298 -0.824 1.00 81.75 91 PHE A O 1
ATOM 755 N N . LYS A 1 92 ? -3.380 13.133 1.040 1.00 83.50 92 LYS A N 1
ATOM 756 C CA . LYS A 1 92 ? -3.508 14.497 0.505 1.00 83.50 92 LYS A CA 1
ATOM 757 C C . LYS A 1 92 ? -2.148 15.136 0.231 1.00 83.50 92 LYS A C 1
ATOM 759 O O . LYS A 1 92 ? -2.025 15.847 -0.761 1.00 83.50 92 LYS A O 1
ATOM 764 N N . THR A 1 93 ? -1.135 14.877 1.061 1.00 82.94 93 THR A N 1
ATOM 765 C CA . THR A 1 93 ? 0.237 15.374 0.828 1.00 82.94 93 THR A CA 1
ATOM 766 C C . THR A 1 93 ? 0.886 14.755 -0.411 1.00 82.94 93 THR A C 1
ATOM 768 O O . THR A 1 93 ? 1.745 15.386 -1.015 1.00 82.94 93 THR A O 1
ATOM 771 N N . LEU A 1 94 ? 0.425 13.578 -0.842 1.00 78.69 94 LEU A N 1
ATOM 772 C CA . LEU A 1 94 ? 0.808 12.936 -2.105 1.00 78.69 94 LEU A CA 1
ATOM 773 C C . LEU A 1 94 ? -0.044 13.400 -3.302 1.00 78.69 94 LEU A C 1
ATOM 775 O O . LEU A 1 94 ? -0.029 12.780 -4.361 1.00 78.69 94 LEU A O 1
ATOM 779 N N . GLY A 1 95 ? -0.859 14.448 -3.138 1.00 74.81 95 GLY A N 1
ATOM 780 C CA . GLY A 1 95 ? -1.758 14.942 -4.186 1.00 74.81 95 GLY A CA 1
ATOM 781 C C . GLY A 1 95 ? -2.981 14.052 -4.441 1.00 74.81 95 GLY A C 1
ATOM 782 O O . GLY A 1 95 ? -3.773 14.331 -5.342 1.00 74.81 95 GLY A O 1
ATOM 783 N N . CYS A 1 96 ? -3.192 13.003 -3.639 1.00 75.25 96 CYS A N 1
ATOM 784 C CA . CYS A 1 96 ? -4.364 12.140 -3.735 1.00 75.25 96 CYS A CA 1
ATOM 785 C C . CYS A 1 96 ? -5.496 12.644 -2.836 1.00 75.25 96 CYS A C 1
ATOM 787 O O . CYS A 1 96 ? -5.537 12.407 -1.627 1.00 75.25 96 CYS A O 1
ATOM 789 N N . SER A 1 97 ? -6.478 13.310 -3.447 1.00 65.50 97 SER A N 1
ATOM 790 C CA . SER A 1 97 ? -7.711 13.697 -2.759 1.00 65.50 97 SER A CA 1
ATOM 791 C C . SER A 1 97 ? -8.642 12.494 -2.633 1.00 65.50 97 SER A C 1
ATOM 793 O O . SER A 1 97 ? -9.415 12.180 -3.538 1.00 65.50 97 SER A O 1
ATOM 795 N N . MET A 1 98 ? -8.554 11.791 -1.505 1.00 66.00 98 MET A N 1
ATOM 796 C CA . MET A 1 98 ? -9.452 10.680 -1.216 1.00 66.00 98 MET A CA 1
ATOM 797 C C . MET A 1 98 ? -10.738 11.165 -0.557 1.00 66.00 98 MET A C 1
ATOM 799 O O . MET A 1 98 ? -10.722 11.716 0.542 1.00 66.00 98 MET A O 1
ATOM 803 N N . SER A 1 99 ? -11.869 10.889 -1.207 1.00 57.00 99 SER A N 1
ATOM 804 C CA . SER A 1 99 ? -13.188 10.985 -0.581 1.00 57.00 99 SER A CA 1
ATOM 805 C C . SER A 1 99 ? -13.621 9.605 -0.094 1.00 57.00 99 SER A C 1
ATOM 807 O O . SER A 1 99 ? -13.611 8.611 -0.828 1.00 57.00 99 SER A O 1
ATOM 809 N N . LEU A 1 100 ? -13.971 9.519 1.184 1.00 54.62 100 LEU A N 1
ATOM 810 C CA . LEU A 1 100 ? -14.297 8.255 1.819 1.00 54.62 100 LEU A CA 1
ATOM 811 C C . LEU A 1 100 ? -15.806 8.013 1.739 1.00 54.62 100 LEU A C 1
ATOM 813 O O . LEU A 1 100 ? -16.553 8.307 2.661 1.00 54.62 100 LEU A O 1
ATOM 817 N N . LYS A 1 101 ? -16.269 7.479 0.604 1.00 47.03 101 LYS A N 1
ATOM 818 C CA . LYS A 1 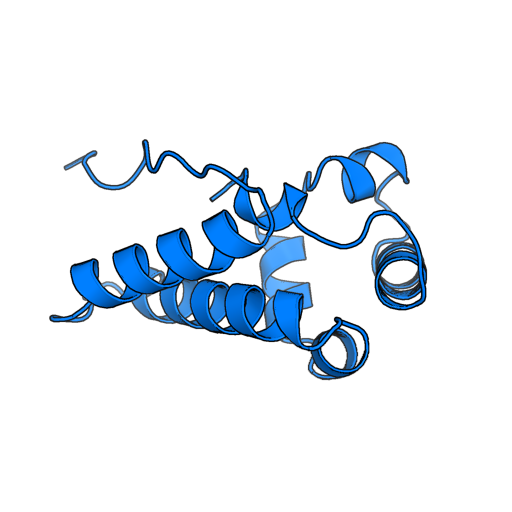101 ? -17.694 7.158 0.388 1.00 47.03 101 LYS A CA 1
ATOM 819 C C . LYS A 1 101 ? -18.179 5.856 1.059 1.00 47.03 101 LYS A C 1
ATOM 821 O O . LYS A 1 101 ? -19.296 5.441 0.795 1.00 47.03 101 LYS A O 1
ATOM 826 N N . VAL A 1 102 ? -17.374 5.182 1.890 1.00 46.66 102 VAL A N 1
ATOM 827 C CA . VAL A 1 102 ? -17.605 3.758 2.253 1.00 46.66 102 VAL A CA 1
ATOM 828 C C . VAL A 1 102 ? -17.626 3.475 3.766 1.00 46.66 102 VAL A C 1
ATOM 830 O O . VAL A 1 102 ? -17.481 2.331 4.161 1.00 46.66 102 VAL A O 1
ATOM 833 N N . LEU A 1 103 ? -17.806 4.466 4.647 1.00 45.31 103 LEU A N 1
ATOM 834 C CA . LEU A 1 103 ? -17.898 4.179 6.099 1.00 45.31 103 LEU A CA 1
ATOM 835 C C . LEU A 1 103 ? -19.238 4.485 6.765 1.00 45.31 103 LEU A C 1
ATOM 837 O O . LEU A 1 103 ? -19.387 4.195 7.948 1.00 45.31 103 LEU A O 1
ATOM 841 N N . ASN A 1 104 ? -20.214 4.978 6.000 1.00 31.84 104 ASN A N 1
ATOM 842 C CA . ASN A 1 104 ? -21.561 5.280 6.494 1.00 31.84 104 ASN A CA 1
ATOM 843 C C . ASN A 1 104 ? -22.631 4.276 6.037 1.00 31.84 104 ASN A C 1
ATOM 845 O O . ASN A 1 104 ? -23.809 4.514 6.276 1.00 31.84 104 ASN A O 1
ATOM 849 N N . SER A 1 105 ? -22.265 3.174 5.377 1.00 32.38 105 SER A N 1
ATOM 850 C CA . SER A 1 105 ? -23.196 2.054 5.217 1.00 32.38 105 SER A CA 1
ATOM 851 C C . SER A 1 105 ? -23.233 1.290 6.538 1.00 32.38 105 SER A C 1
ATOM 853 O O . SER A 1 105 ? -22.302 0.547 6.860 1.00 32.38 105 SER A O 1
ATOM 855 N N . SER A 1 106 ? -24.260 1.659 7.301 1.00 36.25 106 SER A N 1
ATOM 856 C CA . SER A 1 106 ? -24.781 1.108 8.550 1.00 36.25 106 SER A CA 1
ATOM 857 C C . SER A 1 106 ? -24.901 -0.408 8.554 1.00 36.25 106 SER A C 1
ATOM 859 O O . SER A 1 106 ? -25.144 -0.977 7.467 1.00 36.25 106 SER A O 1
#

Foldseek 3Di:
DQLLQLLFDLDFQLLVVCCVVCVVDDSVCNNSSPDDPVRVVVCLPDPVSLVRGDPLSSQLVVLVSVLVVQVPDPDRDPCNVVSVVSSCVSVVVSVRRDDDPDDPPD